Protein AF-A0A6C7N8Y6-F1 (afdb_monomer_lite)

Organism: Campylobacter coli (NCBI:txid195)

Secondary structure (DSSP, 8-state):
-----------TTTTTT-GGGT---HHHHHHHTS-HHHHHHHHHHHHT------S-----HHHHHHHHHHHHHTHHHHHT--HHHHHHHHHHHTHHHHHHHHHHHHHHHHHHHHHHHHHHHHHHHHHHHHHHHHHHHHHS----

Foldseek 3Di:
DDPPDDPPPPPPCVVLQPLVPPDDQPLLVLLVVDDQLLLLQLLCLLVVPPPSPPDDDPQDPVNSVVSSVSCVVPVVVLVVRDPVSVVVNCVSCPVSSVVSVVSSVVRVVVSVVSNVVSVVVVVVVVVVVVVVVVVCVVVVPPPD

Radius of gyration: 25.12 Å; chains: 1; bounding box: 53×66×71 Å

Structure (mmCIF, N/CA/C/O backbone):
data_AF-A0A6C7N8Y6-F1
#
_entry.id   AF-A0A6C7N8Y6-F1
#
loop_
_atom_site.group_PDB
_atom_site.id
_atom_site.type_symbol
_atom_site.label_atom_id
_atom_site.label_alt_id
_atom_site.label_comp_id
_atom_site.label_asym_id
_atom_site.label_entity_id
_atom_site.label_seq_id
_atom_site.pdbx_PDB_ins_code
_atom_site.Cartn_x
_atom_site.Cartn_y
_atom_site.Cartn_z
_atom_site.occupancy
_atom_site.B_iso_or_equiv
_atom_site.auth_seq_id
_atom_site.auth_comp_id
_atom_site.auth_asym_id
_atom_site.auth_atom_id
_atom_site.pdbx_PDB_model_num
ATOM 1 N N . PHE A 1 1 ? 8.440 -46.820 -25.373 1.00 32.94 1 PHE A N 1
ATOM 2 C CA . PHE A 1 1 ? 8.973 -45.705 -26.180 1.00 32.94 1 PHE A CA 1
ATOM 3 C C . PHE A 1 1 ? 8.257 -44.438 -25.720 1.00 32.94 1 PHE A C 1
ATOM 5 O O . PHE A 1 1 ? 7.116 -44.217 -26.101 1.00 32.94 1 PHE A O 1
ATOM 12 N N . PHE A 1 2 ? 8.842 -43.706 -24.767 1.00 32.06 2 PHE A N 1
ATOM 13 C CA . PHE A 1 2 ? 8.214 -42.538 -24.138 1.00 32.06 2 PHE A CA 1
ATOM 14 C C . PHE A 1 2 ? 8.578 -41.307 -24.976 1.00 32.06 2 PHE A C 1
ATOM 16 O O . PHE A 1 2 ? 9.637 -40.708 -24.800 1.00 32.06 2 PHE A O 1
ATOM 23 N N . LEU A 1 3 ? 7.754 -41.007 -25.979 1.00 38.81 3 LEU A N 1
ATOM 24 C CA . LEU A 1 3 ? 7.911 -39.813 -26.803 1.00 38.81 3 LEU A CA 1
ATOM 25 C C . LEU A 1 3 ? 7.475 -38.604 -25.973 1.00 38.81 3 LEU A C 1
ATOM 27 O O . LEU A 1 3 ? 6.289 -38.381 -25.745 1.00 38.81 3 LEU A O 1
ATOM 31 N N . ILE A 1 4 ? 8.481 -37.864 -25.512 1.00 48.84 4 ILE A N 1
ATOM 32 C CA . ILE A 1 4 ? 8.431 -36.481 -25.037 1.00 48.84 4 ILE A CA 1
ATOM 33 C C . ILE A 1 4 ? 7.667 -35.667 -26.088 1.00 48.84 4 ILE A C 1
ATOM 35 O O . ILE A 1 4 ? 8.239 -35.237 -27.087 1.00 48.84 4 ILE A O 1
ATOM 39 N N . ASN A 1 5 ? 6.353 -35.527 -25.921 1.00 45.22 5 ASN A N 1
ATOM 40 C CA . ASN A 1 5 ? 5.508 -34.805 -26.860 1.00 45.22 5 ASN A CA 1
ATOM 41 C C . ASN A 1 5 ? 5.169 -33.444 -26.248 1.00 45.22 5 ASN A C 1
ATOM 43 O O . ASN A 1 5 ? 4.468 -33.347 -25.244 1.00 45.22 5 ASN A O 1
ATOM 47 N N . SER A 1 6 ? 5.728 -32.407 -26.869 1.00 48.47 6 SER A N 1
ATOM 48 C CA . SER A 1 6 ? 5.771 -31.001 -26.460 1.00 48.47 6 SER A CA 1
ATOM 49 C C . SER A 1 6 ? 6.649 -30.699 -25.238 1.00 48.47 6 SER A C 1
ATOM 51 O O . SER A 1 6 ? 6.192 -30.556 -24.109 1.00 48.47 6 SER A O 1
ATOM 53 N N . SER A 1 7 ? 7.942 -30.474 -25.491 1.00 50.19 7 SER A N 1
ATOM 54 C CA . SER A 1 7 ? 8.679 -29.499 -24.685 1.00 50.19 7 SER A CA 1
ATOM 55 C C . SER A 1 7 ? 7.991 -28.154 -24.917 1.00 50.19 7 SER A C 1
ATOM 57 O O . SER A 1 7 ? 8.267 -27.478 -25.907 1.00 50.19 7 SER A O 1
ATOM 59 N N . GLN A 1 8 ? 7.016 -27.805 -24.077 1.00 58.88 8 GLN A N 1
ATOM 60 C CA . GLN A 1 8 ? 6.463 -26.459 -24.057 1.00 58.88 8 GLN A CA 1
ATOM 61 C C . GLN A 1 8 ? 7.649 -25.536 -23.788 1.00 58.88 8 GLN A C 1
ATOM 63 O O . GLN A 1 8 ? 8.249 -25.596 -22.716 1.00 58.88 8 GLN A O 1
ATOM 68 N N . LEU A 1 9 ? 8.055 -24.757 -24.792 1.00 62.28 9 LEU A N 1
ATOM 69 C CA . LEU A 1 9 ? 9.002 -23.667 -24.602 1.00 62.28 9 LEU A CA 1
ATOM 70 C C . LEU A 1 9 ? 8.380 -22.758 -23.543 1.00 62.28 9 LEU A C 1
ATOM 72 O O . LEU A 1 9 ? 7.474 -21.981 -23.842 1.00 62.28 9 LEU A O 1
ATOM 76 N N . ILE A 1 10 ? 8.810 -22.916 -22.290 1.00 62.88 10 ILE A N 1
ATOM 77 C CA . ILE A 1 10 ? 8.456 -22.007 -21.209 1.00 62.88 10 ILE A CA 1
ATOM 78 C C . ILE A 1 10 ? 8.948 -20.653 -21.692 1.00 62.88 10 ILE A C 1
ATOM 80 O O . ILE A 1 10 ? 10.151 -20.461 -21.867 1.00 62.88 10 ILE A O 1
ATOM 84 N N . ASN A 1 11 ? 8.016 -19.748 -21.996 1.00 60.31 11 ASN A N 1
ATOM 85 C CA . ASN A 1 11 ? 8.371 -18.397 -22.386 1.00 60.31 11 ASN A CA 1
ATOM 86 C C . ASN A 1 11 ? 9.234 -17.830 -21.243 1.00 60.31 11 ASN A C 1
ATOM 88 O O . ASN A 1 11 ? 8.725 -17.703 -20.126 1.00 60.31 11 ASN A O 1
ATOM 92 N N . PRO A 1 12 ? 10.519 -17.512 -21.486 1.00 58.44 12 PRO A N 1
ATOM 93 C CA . PRO A 1 12 ? 11.424 -17.039 -20.439 1.00 58.44 12 PRO A CA 1
ATOM 94 C C . PRO A 1 12 ? 10.974 -15.693 -19.853 1.00 58.44 12 PRO A C 1
ATOM 96 O O . PRO A 1 12 ? 11.510 -15.244 -18.846 1.00 58.44 12 PRO A O 1
ATOM 99 N N . PHE A 1 13 ? 9.976 -15.057 -20.470 1.00 62.84 13 PHE A N 1
ATOM 100 C CA . PHE A 1 13 ? 9.363 -13.817 -20.023 1.00 62.84 13 PHE A CA 1
ATOM 101 C C . PHE A 1 13 ? 8.054 -14.020 -19.250 1.00 62.84 13 PHE A C 1
ATOM 103 O O . PHE A 1 13 ? 7.476 -13.041 -18.775 1.00 62.84 13 PHE A O 1
ATOM 110 N N . THR A 1 14 ? 7.579 -15.261 -19.077 1.00 63.50 14 THR A N 1
ATOM 111 C CA . THR A 1 14 ? 6.436 -15.559 -18.202 1.00 63.50 14 THR A CA 1
ATOM 112 C C . THR A 1 14 ? 6.787 -15.143 -16.774 1.00 63.50 14 THR A C 1
ATOM 114 O O . THR A 1 14 ? 7.637 -15.749 -16.131 1.00 63.50 14 THR A O 1
ATOM 117 N N . GLY A 1 15 ? 6.142 -14.085 -16.279 1.00 61.12 15 GLY A N 1
ATOM 118 C CA . GLY A 1 15 ? 6.354 -13.555 -14.929 1.00 61.12 15 GLY A CA 1
ATOM 119 C C . GLY A 1 15 ? 7.369 -12.412 -14.816 1.00 61.12 15 GLY A C 1
ATOM 120 O O . GLY A 1 15 ? 7.269 -11.646 -13.863 1.00 61.12 15 GLY A O 1
ATOM 121 N N . VAL A 1 16 ? 8.265 -12.215 -15.795 1.00 62.91 16 VAL A N 1
ATOM 122 C CA . VAL A 1 16 ? 9.249 -11.104 -15.795 1.00 62.91 16 VAL A CA 1
ATOM 123 C C . VAL A 1 16 ? 8.557 -9.735 -15.783 1.00 62.91 16 VAL A C 1
ATOM 125 O O . VAL A 1 16 ? 9.050 -8.789 -15.177 1.00 62.91 16 VAL A O 1
ATOM 128 N N . PHE A 1 17 ? 7.376 -9.645 -16.399 1.00 59.81 17 PHE A N 1
ATOM 129 C CA . PHE A 1 17 ? 6.582 -8.415 -16.479 1.00 59.81 17 PHE A CA 1
ATOM 130 C C . PHE A 1 17 ? 5.407 -8.364 -15.501 1.00 59.81 17 PHE A C 1
ATOM 132 O O . PHE A 1 17 ? 4.594 -7.444 -15.564 1.00 59.81 17 PHE A O 1
ATOM 139 N N . SER A 1 18 ? 5.303 -9.320 -14.576 1.00 60.56 18 SER A N 1
ATOM 140 C CA . SER A 1 18 ? 4.265 -9.310 -13.542 1.00 60.56 18 SER A CA 1
ATOM 141 C C . SER A 1 18 ? 4.637 -8.336 -12.417 1.00 60.56 18 SER A C 1
ATOM 143 O O . SER A 1 18 ? 4.795 -8.732 -11.264 1.00 60.56 18 SER A O 1
ATOM 145 N N . SER A 1 19 ? 4.780 -7.047 -12.744 1.00 55.41 19 SER A N 1
ATOM 146 C CA . SER A 1 19 ? 5.112 -5.983 -11.784 1.00 55.41 19 SER A CA 1
ATOM 147 C C . SER A 1 19 ? 4.088 -5.866 -10.651 1.00 55.41 19 SER A C 1
ATOM 149 O O . SER A 1 19 ? 4.442 -5.486 -9.540 1.00 55.41 19 SER A O 1
ATOM 151 N N . GLY A 1 20 ? 2.834 -6.258 -10.903 1.00 55.84 20 GLY A N 1
ATOM 152 C CA . GLY A 1 20 ? 1.737 -6.181 -9.936 1.00 55.84 20 GLY A CA 1
ATOM 153 C C . GLY A 1 20 ? 1.818 -7.148 -8.747 1.00 55.84 20 GLY A C 1
ATOM 154 O O . GLY A 1 20 ? 0.965 -7.062 -7.876 1.00 55.84 20 GLY A O 1
ATOM 155 N N . LYS A 1 21 ? 2.792 -8.074 -8.695 1.00 56.75 21 LYS A N 1
ATOM 156 C CA . LYS A 1 21 ? 2.945 -9.036 -7.578 1.00 56.75 21 LYS A CA 1
ATOM 157 C C . LYS A 1 21 ? 4.267 -8.943 -6.811 1.00 56.75 21 LYS A C 1
ATOM 159 O O . LYS A 1 21 ? 4.440 -9.673 -5.844 1.00 56.75 21 LYS A O 1
ATOM 164 N N . LEU A 1 22 ? 5.212 -8.112 -7.251 1.00 60.94 22 LEU A N 1
ATOM 165 C CA . LEU A 1 22 ? 6.568 -8.078 -6.679 1.00 60.94 22 LEU A CA 1
ATOM 166 C C . LEU A 1 22 ? 6.761 -6.990 -5.622 1.00 60.94 22 LEU A C 1
ATOM 168 O O . LEU A 1 22 ? 7.752 -7.013 -4.897 1.00 60.94 22 LEU A O 1
ATOM 172 N N . TYR A 1 23 ? 5.840 -6.032 -5.553 1.00 71.94 23 TYR A N 1
ATOM 173 C CA . TYR A 1 23 ? 5.920 -4.921 -4.624 1.00 71.94 23 TYR A CA 1
ATOM 174 C C . TYR A 1 23 ? 4.939 -5.121 -3.472 1.00 71.94 23 TYR A C 1
ATOM 176 O O . TYR A 1 23 ? 3.728 -5.042 -3.665 1.00 71.94 23 TYR A O 1
ATOM 184 N N . GLU A 1 24 ? 5.468 -5.372 -2.277 1.00 75.62 24 GLU A N 1
ATOM 185 C CA . GLU A 1 24 ? 4.686 -5.239 -1.051 1.00 75.62 24 GLU A CA 1
ATOM 186 C C . GLU A 1 24 ? 4.516 -3.752 -0.736 1.00 75.62 24 GLU A C 1
ATOM 188 O O . GLU A 1 24 ? 5.495 -3.027 -0.541 1.00 75.62 24 GLU A O 1
ATOM 193 N N . SER A 1 25 ? 3.263 -3.302 -0.685 1.00 82.62 25 SER A N 1
ATOM 194 C CA . SER A 1 25 ? 2.931 -1.927 -0.333 1.00 82.62 25 SER A CA 1
ATOM 195 C C . SER A 1 25 ? 3.379 -1.629 1.100 1.00 82.62 25 SER A C 1
ATOM 197 O O . SER A 1 25 ? 2.945 -2.268 2.066 1.00 82.62 25 SER A O 1
ATOM 199 N N . LYS A 1 26 ? 4.244 -0.621 1.259 1.00 88.06 26 LYS A N 1
ATOM 200 C CA . LYS A 1 26 ? 4.650 -0.134 2.579 1.00 88.06 26 LYS A CA 1
ATOM 201 C C . LYS A 1 26 ? 3.461 0.499 3.296 1.00 88.06 26 LYS A C 1
ATOM 203 O O . LYS A 1 26 ? 3.385 0.410 4.518 1.00 88.06 26 LYS A O 1
ATOM 208 N N . PHE A 1 27 ? 2.521 1.079 2.550 1.00 89.88 27 PHE A N 1
ATOM 209 C CA . PHE A 1 27 ? 1.243 1.534 3.079 1.00 89.88 27 PHE A CA 1
ATOM 210 C C . PHE A 1 27 ? 0.422 0.388 3.680 1.00 89.88 27 PHE A C 1
ATOM 212 O O . PHE A 1 27 ? 0.020 0.498 4.834 1.00 89.88 27 PHE A O 1
ATOM 219 N N . GLU A 1 28 ? 0.217 -0.723 2.964 1.00 87.38 28 GLU A N 1
ATOM 220 C CA . GLU A 1 28 ? -0.516 -1.880 3.504 1.00 87.38 28 GLU A CA 1
ATOM 221 C C . GLU A 1 28 ? 0.150 -2.445 4.763 1.00 87.38 28 GLU A C 1
ATOM 223 O O . GLU A 1 28 ? -0.532 -2.795 5.728 1.00 87.38 28 GLU A O 1
ATOM 228 N N . LYS A 1 29 ? 1.486 -2.474 4.799 1.00 89.75 29 LYS A N 1
ATOM 229 C CA . LYS A 1 29 ? 2.239 -2.863 5.995 1.00 89.75 29 LYS A CA 1
ATOM 230 C C . LYS A 1 29 ? 2.003 -1.900 7.161 1.00 89.75 29 LYS A C 1
ATOM 232 O O . LYS A 1 29 ? 1.592 -2.337 8.230 1.00 89.75 29 LYS A O 1
ATOM 237 N N . SER A 1 30 ? 2.182 -0.597 6.945 1.00 87.00 30 SER A N 1
ATOM 238 C CA . SER A 1 30 ? 1.926 0.422 7.970 1.00 87.00 30 SER A CA 1
ATOM 239 C C . SER A 1 30 ? 0.469 0.433 8.437 1.00 87.00 30 SER A C 1
ATOM 241 O O . SER A 1 30 ? 0.211 0.696 9.607 1.00 87.00 30 SER A O 1
ATOM 243 N N . LEU A 1 31 ? -0.483 0.115 7.555 1.00 88.94 31 LEU A N 1
ATOM 244 C CA . LEU A 1 31 ? -1.896 -0.042 7.891 1.00 88.94 31 LEU A CA 1
ATOM 245 C C . LEU A 1 31 ? -2.132 -1.276 8.771 1.00 88.94 31 LEU A C 1
ATOM 247 O O . LEU A 1 31 ? -2.938 -1.224 9.695 1.00 88.94 31 LEU A O 1
ATOM 251 N N . ASN A 1 32 ? -1.427 -2.379 8.513 1.00 88.44 32 ASN A N 1
ATOM 252 C CA . ASN A 1 32 ? -1.508 -3.594 9.322 1.00 88.44 32 ASN A CA 1
ATOM 253 C C . ASN A 1 32 ? -0.901 -3.439 10.723 1.00 88.44 32 ASN A C 1
ATOM 255 O O . ASN A 1 32 ? -1.361 -4.118 11.639 1.00 88.44 32 ASN A O 1
ATOM 259 N N . ASP A 1 33 ? 0.062 -2.533 10.893 1.00 89.44 33 ASP A N 1
ATOM 260 C CA . ASP A 1 33 ? 0.687 -2.214 12.184 1.00 89.44 33 ASP A CA 1
ATOM 261 C C . ASP A 1 33 ? -0.190 -1.299 13.073 1.00 89.44 33 ASP A C 1
ATOM 263 O O . ASP A 1 33 ? 0.132 -1.042 14.241 1.00 89.44 33 ASP A O 1
ATOM 267 N N . LEU A 1 34 ? -1.303 -0.770 12.547 1.00 86.94 34 LEU A N 1
ATOM 268 C CA . LEU A 1 34 ? -2.267 0.014 13.323 1.00 86.94 34 LEU A CA 1
ATOM 269 C C . LEU A 1 34 ? -3.154 -0.881 14.192 1.00 86.94 34 LEU A C 1
ATOM 271 O O . LEU A 1 34 ? -3.422 -2.042 13.886 1.00 86.94 34 LEU A O 1
ATOM 275 N N . ASN A 1 35 ? -3.669 -0.304 15.278 1.00 86.44 35 ASN A N 1
ATOM 276 C CA . ASN A 1 35 ? -4.656 -0.996 16.093 1.00 86.44 35 ASN A CA 1
ATOM 277 C C . ASN A 1 35 ? -5.999 -1.113 15.329 1.00 86.44 35 ASN A C 1
ATOM 279 O O . ASN A 1 35 ? -6.314 -0.319 14.437 1.00 86.44 35 ASN A O 1
ATOM 283 N N . ALA A 1 36 ? -6.803 -2.115 15.685 1.00 84.94 36 ALA A N 1
ATOM 284 C CA . ALA A 1 36 ? -8.063 -2.384 14.996 1.00 84.94 36 ALA A CA 1
ATOM 285 C C . ALA A 1 36 ? -9.066 -1.219 15.106 1.00 84.94 36 ALA A C 1
ATOM 287 O O . ALA A 1 36 ? -9.744 -0.904 14.130 1.00 84.94 36 ALA A O 1
ATOM 288 N N . SER A 1 37 ? -9.133 -0.541 16.257 1.00 81.44 37 SER A N 1
ATOM 289 C CA . SER A 1 37 ? -10.070 0.569 16.478 1.00 81.44 37 SER A CA 1
ATOM 290 C C . SER A 1 37 ? -9.753 1.795 15.618 1.00 81.44 37 SER A C 1
ATOM 292 O O . SER A 1 37 ? -10.654 2.415 15.062 1.00 81.44 37 SER A O 1
ATOM 294 N N . VAL A 1 38 ? -8.473 2.118 15.440 1.00 84.38 38 VAL A N 1
ATOM 295 C CA . VAL A 1 38 ? -7.996 3.209 14.581 1.00 84.38 38 VAL A CA 1
ATOM 296 C C . VAL A 1 38 ? -8.283 2.902 13.119 1.00 84.38 38 VAL A C 1
ATOM 298 O O . VAL A 1 38 ? -8.698 3.802 12.398 1.00 84.38 38 VAL A O 1
ATOM 301 N N . ILE A 1 39 ? -8.121 1.651 12.679 1.00 86.56 39 ILE A N 1
ATOM 302 C CA . ILE A 1 39 ? -8.456 1.243 11.306 1.00 86.56 39 ILE A CA 1
ATOM 303 C C . ILE A 1 39 ? -9.952 1.439 11.036 1.00 86.56 39 ILE A C 1
ATOM 305 O O . ILE A 1 39 ? -10.319 2.002 10.008 1.00 86.56 39 ILE A O 1
ATOM 309 N N . ILE A 1 40 ? -10.820 1.030 11.963 1.00 84.56 40 ILE A N 1
ATOM 310 C CA . ILE A 1 40 ? -12.272 1.216 11.828 1.00 84.56 40 ILE A CA 1
ATOM 311 C C . ILE A 1 40 ? -12.642 2.704 11.814 1.00 84.56 40 ILE A C 1
ATOM 313 O O . ILE A 1 40 ? -13.391 3.137 10.940 1.00 84.56 40 ILE A O 1
ATOM 317 N N . ASN A 1 41 ? -12.065 3.502 12.715 1.00 83.69 41 ASN A N 1
ATOM 318 C CA . ASN A 1 41 ? -12.295 4.947 12.747 1.00 83.69 41 ASN A CA 1
ATOM 319 C C . ASN A 1 41 ? -11.784 5.647 11.480 1.00 83.69 41 ASN A C 1
ATOM 321 O O . ASN A 1 41 ? -12.404 6.584 10.989 1.00 83.69 41 ASN A O 1
ATOM 325 N N . LEU A 1 42 ? -10.666 5.193 10.914 1.00 85.50 42 LEU A N 1
ATOM 326 C CA . LEU A 1 42 ? -10.166 5.725 9.652 1.00 85.50 42 LEU A CA 1
ATOM 327 C C . LEU A 1 42 ? -11.106 5.373 8.492 1.00 85.50 42 LEU A C 1
ATOM 329 O O . LEU A 1 42 ? -11.396 6.227 7.656 1.00 85.50 42 LEU A O 1
ATOM 333 N N . ALA A 1 43 ? -11.616 4.140 8.457 1.00 84.50 43 ALA A N 1
ATOM 334 C CA . ALA A 1 43 ? -12.571 3.700 7.445 1.00 84.50 43 ALA A CA 1
ATOM 335 C C . ALA A 1 43 ? -13.906 4.459 7.528 1.00 84.50 43 ALA A C 1
ATOM 337 O O . ALA A 1 43 ? -14.495 4.751 6.487 1.00 84.50 43 ALA A O 1
ATOM 338 N N . SER A 1 44 ? -14.371 4.805 8.733 1.00 82.88 44 SER A N 1
ATOM 339 C CA . SER A 1 44 ? -15.594 5.596 8.923 1.00 82.88 44 SER A CA 1
ATOM 340 C C . SER A 1 44 ? -15.405 7.059 8.508 1.00 82.88 44 SER A C 1
ATOM 342 O O . SER A 1 44 ? -16.242 7.600 7.783 1.00 82.88 44 SER A O 1
ATOM 344 N N . ILE A 1 45 ? -14.254 7.668 8.837 1.00 81.19 45 ILE A N 1
ATOM 345 C CA . ILE A 1 45 ? -13.866 9.002 8.336 1.00 81.19 45 ILE A CA 1
ATOM 346 C C . ILE A 1 45 ? -13.850 9.021 6.802 1.00 81.19 45 ILE A C 1
ATOM 348 O O . ILE A 1 45 ? -14.315 9.984 6.193 1.00 81.19 45 ILE A O 1
ATOM 352 N N . LEU A 1 46 ? -13.353 7.954 6.170 1.00 81.12 46 LEU A N 1
ATOM 353 C CA . LEU A 1 46 ? -13.283 7.844 4.711 1.00 81.12 46 LEU A CA 1
ATOM 354 C C . LEU A 1 46 ? -14.663 7.720 4.052 1.00 81.12 46 LEU A C 1
ATOM 356 O O . LEU A 1 46 ? -14.865 8.223 2.950 1.00 81.12 46 LEU A O 1
ATOM 360 N N . GLN A 1 47 ? -15.610 7.067 4.726 1.00 79.69 47 GLN A N 1
ATOM 361 C CA . GLN A 1 47 ? -16.980 6.881 4.244 1.00 79.69 47 GLN A CA 1
ATOM 362 C C . GLN A 1 47 ? -17.904 8.071 4.543 1.00 79.69 47 GLN A C 1
ATOM 364 O O . GLN A 1 47 ? -19.047 8.066 4.097 1.00 79.69 47 GLN A O 1
ATOM 369 N N . ASN A 1 48 ? -17.432 9.095 5.268 1.00 72.25 48 ASN A N 1
ATOM 370 C CA . ASN A 1 48 ? -18.274 10.153 5.846 1.00 72.25 48 ASN A CA 1
ATOM 371 C C . ASN A 1 48 ? -19.453 9.605 6.679 1.00 72.25 48 ASN A C 1
ATOM 373 O O . ASN A 1 48 ? -20.442 10.309 6.884 1.00 72.25 48 ASN A O 1
ATOM 377 N N . ASP A 1 49 ? -19.359 8.362 7.155 1.00 61.44 49 ASP A N 1
ATOM 378 C CA . ASP A 1 49 ? -20.368 7.750 8.010 1.00 61.44 49 ASP A CA 1
ATOM 379 C C . ASP A 1 49 ? -19.922 7.953 9.461 1.00 61.44 49 ASP A C 1
ATOM 381 O O . ASP A 1 49 ? -18.998 7.312 9.960 1.00 61.44 49 ASP A O 1
ATOM 385 N N . PHE A 1 50 ? -20.507 8.960 10.110 1.00 54.28 50 PHE A N 1
ATOM 386 C CA . PHE A 1 50 ? -20.021 9.550 11.363 1.00 54.28 50 PHE A CA 1
ATOM 387 C C . PHE A 1 50 ? -20.310 8.722 12.618 1.00 54.28 50 PHE A C 1
ATOM 389 O O . PHE A 1 50 ? -20.244 9.247 13.732 1.00 54.28 50 PHE A O 1
ATOM 396 N N . ASN A 1 51 ? -20.584 7.428 12.481 1.00 55.53 51 ASN A N 1
ATOM 397 C CA . ASN A 1 51 ? -20.612 6.532 13.628 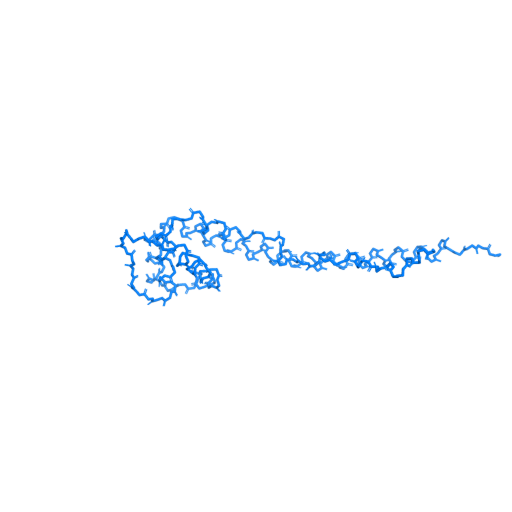1.00 55.53 51 ASN A CA 1
ATOM 398 C C . ASN A 1 51 ? -19.171 6.188 14.031 1.00 55.53 51 ASN A C 1
ATOM 400 O O . ASN A 1 51 ? -18.655 5.107 13.753 1.00 55.53 51 ASN A O 1
ATOM 404 N N . LEU A 1 52 ? -18.489 7.152 14.662 1.00 55.75 52 LEU A N 1
ATOM 405 C CA . LEU A 1 52 ? -17.223 6.911 15.343 1.00 55.75 52 LEU A CA 1
ATOM 406 C C . LEU A 1 52 ? -17.491 5.892 16.441 1.00 55.75 52 LEU A C 1
ATOM 408 O O . LEU A 1 52 ? -18.028 6.222 17.500 1.00 55.75 52 LEU A O 1
ATOM 412 N N . HIS A 1 53 ? -17.123 4.644 16.167 1.00 55.84 53 HIS A N 1
ATOM 413 C CA . HIS A 1 53 ? -17.204 3.561 17.126 1.00 55.84 53 HIS A CA 1
ATOM 414 C C . HIS A 1 53 ? -16.062 3.707 18.140 1.00 55.84 53 HIS A C 1
ATOM 416 O O . HIS A 1 53 ? -15.096 2.950 18.198 1.00 55.84 53 HIS A O 1
ATOM 422 N N . LEU A 1 54 ? -16.134 4.783 18.921 1.00 57.72 54 LEU A N 1
ATOM 423 C CA . LEU A 1 54 ? -15.288 5.017 20.075 1.00 57.72 54 LEU A CA 1
ATOM 424 C C . LEU A 1 54 ? -15.884 4.251 21.248 1.00 57.72 54 LEU A C 1
ATOM 426 O O . LEU A 1 54 ? -16.613 4.829 22.052 1.00 57.72 54 LEU A O 1
ATOM 430 N N . LYS A 1 55 ? -15.581 2.953 21.317 1.00 54.00 55 LYS A N 1
ATOM 431 C CA . LYS A 1 55 ? -15.253 2.208 22.547 1.00 54.00 55 LYS A CA 1
ATOM 432 C C . LYS A 1 55 ? -15.437 0.716 22.327 1.00 54.00 55 LYS A C 1
ATOM 434 O O . LYS A 1 55 ? -16.543 0.263 22.053 1.00 54.00 55 LYS A O 1
ATOM 439 N N . ASP A 1 56 ? -14.356 -0.023 22.556 1.00 52.47 56 ASP A N 1
ATOM 440 C CA . ASP A 1 56 ? -14.374 -1.348 23.182 1.00 52.47 56 ASP A CA 1
ATOM 441 C C . ASP A 1 56 ? -15.367 -2.375 22.610 1.00 52.47 56 ASP A C 1
ATOM 443 O O . ASP A 1 56 ? -15.899 -3.206 23.345 1.00 52.47 56 ASP A O 1
ATOM 447 N N . GLN A 1 57 ? -15.630 -2.352 21.301 1.00 59.78 57 GLN A N 1
ATOM 448 C CA .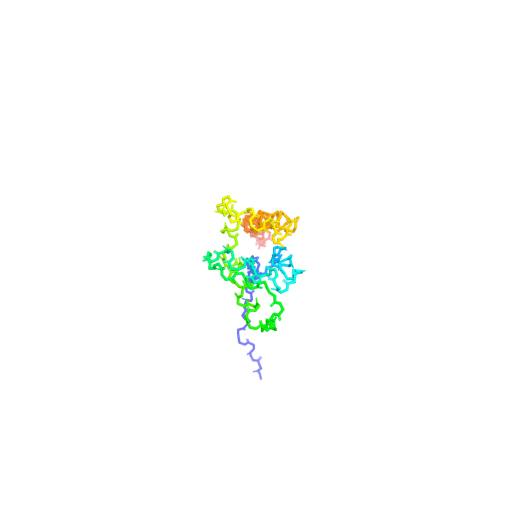 GLN A 1 57 ? -16.314 -3.464 20.652 1.00 59.78 57 GLN A CA 1
ATOM 449 C C . GLN A 1 57 ? -15.314 -4.540 20.254 1.00 59.78 57 GLN A C 1
ATOM 451 O O . GLN A 1 57 ? -14.203 -4.264 19.797 1.00 59.78 57 GLN A O 1
ATOM 456 N N . ASN A 1 58 ? -15.747 -5.789 20.403 1.00 69.12 58 ASN A N 1
ATOM 457 C CA . ASN A 1 58 ? -15.084 -6.951 19.834 1.00 69.12 58 ASN A CA 1
ATOM 458 C C . ASN A 1 58 ? -15.201 -6.864 18.306 1.00 69.12 58 ASN A C 1
ATOM 460 O O . ASN A 1 58 ? -16.109 -7.451 17.726 1.00 69.12 58 ASN A O 1
ATOM 464 N N . ILE A 1 59 ? -14.323 -6.083 17.672 1.00 73.88 59 ILE A N 1
ATOM 465 C CA . ILE A 1 59 ? -14.272 -5.944 16.216 1.00 73.88 59 ILE A CA 1
ATOM 466 C C . ILE A 1 59 ? -14.010 -7.336 15.643 1.00 73.88 59 ILE A C 1
ATOM 468 O O . ILE A 1 59 ? -12.979 -7.953 15.936 1.00 73.88 59 ILE A O 1
ATOM 472 N N . SER A 1 60 ? -14.940 -7.841 14.835 1.00 80.38 60 SER A N 1
ATOM 473 C CA . SER A 1 60 ? -14.747 -9.119 14.163 1.00 80.38 60 SER A CA 1
ATOM 474 C C . SER A 1 60 ? -13.571 -9.019 13.191 1.00 80.38 60 SER A C 1
ATOM 476 O O . SER A 1 60 ? -13.378 -8.009 12.510 1.00 80.38 60 SER A O 1
ATOM 478 N N . PHE A 1 61 ? -12.816 -10.108 13.037 1.00 81.88 61 PHE A N 1
ATOM 479 C CA . PHE A 1 61 ? -11.772 -10.212 12.014 1.00 81.88 61 PHE A CA 1
ATOM 480 C C . PHE A 1 61 ? -12.304 -9.897 10.602 1.00 81.88 61 PHE A C 1
ATOM 482 O O . PHE A 1 61 ? -11.599 -9.303 9.785 1.00 81.88 61 PHE A O 1
ATOM 489 N N . THR A 1 62 ? -13.565 -10.243 10.317 1.00 84.44 62 THR A N 1
ATOM 490 C CA . THR A 1 62 ? -14.213 -9.958 9.028 1.00 84.44 62 THR A CA 1
ATOM 491 C C . THR A 1 62 ? -14.472 -8.467 8.820 1.00 84.44 62 THR A C 1
ATOM 493 O O . THR A 1 62 ? -14.269 -7.962 7.716 1.00 84.44 62 THR A O 1
ATOM 496 N N . GLU A 1 63 ? -14.881 -7.751 9.867 1.00 81.88 63 GLU A N 1
ATOM 497 C CA . GLU A 1 63 ? -15.125 -6.304 9.826 1.00 81.88 63 GLU A CA 1
ATOM 498 C C . GLU A 1 63 ? -13.811 -5.544 9.674 1.00 81.88 63 GLU A C 1
ATOM 500 O O . GLU A 1 63 ? -13.695 -4.667 8.819 1.00 81.88 63 GLU A O 1
ATOM 505 N N . LEU A 1 64 ? -12.786 -5.951 10.428 1.00 86.12 64 LEU A N 1
ATOM 506 C CA . LEU A 1 64 ? -11.451 -5.374 10.331 1.00 86.12 64 LEU A CA 1
ATOM 507 C C . LEU A 1 64 ? -10.869 -5.527 8.921 1.00 86.12 64 LEU A C 1
ATOM 509 O O . LEU A 1 64 ? -10.372 -4.557 8.351 1.00 86.12 64 LEU A O 1
ATOM 513 N N . ASN A 1 65 ? -10.943 -6.724 8.335 1.00 88.38 65 ASN A N 1
ATOM 514 C CA . ASN A 1 65 ? -10.448 -6.948 6.976 1.00 88.38 65 ASN A CA 1
ATOM 515 C C . ASN A 1 65 ? -11.251 -6.175 5.929 1.00 88.38 65 ASN A C 1
ATOM 517 O O . ASN A 1 65 ? -10.666 -5.663 4.978 1.00 88.38 65 ASN A O 1
ATOM 521 N N . SER A 1 66 ? -12.565 -6.045 6.116 1.00 86.19 66 SER A N 1
ATOM 522 C CA . SER A 1 66 ? -13.412 -5.245 5.225 1.00 86.19 66 SER A CA 1
ATOM 523 C C . SER A 1 66 ? -13.033 -3.763 5.281 1.00 86.19 66 SER A C 1
ATOM 525 O O . SER A 1 66 ? -12.884 -3.122 4.243 1.00 86.19 66 SER A O 1
ATOM 527 N N . ALA A 1 67 ? -12.785 -3.231 6.480 1.00 86.12 67 ALA A N 1
ATOM 528 C CA . ALA A 1 67 ? -12.320 -1.861 6.668 1.00 86.12 67 ALA A CA 1
ATOM 529 C C . ALA A 1 67 ? -10.934 -1.629 6.052 1.00 86.12 67 ALA A C 1
ATOM 531 O O . ALA A 1 67 ? -10.732 -0.637 5.351 1.00 86.12 67 ALA A O 1
ATOM 532 N N . LYS A 1 68 ? -9.997 -2.570 6.236 1.00 89.44 68 LYS A N 1
ATOM 533 C CA . LYS A 1 68 ? -8.682 -2.529 5.576 1.00 89.44 68 LYS A CA 1
ATOM 534 C C . LYS A 1 68 ? -8.820 -2.505 4.056 1.00 89.44 68 LYS A C 1
ATOM 536 O O . LYS A 1 68 ? -8.220 -1.650 3.413 1.00 89.44 68 LYS A O 1
ATOM 541 N N . ALA A 1 69 ? -9.638 -3.390 3.488 1.00 87.75 69 ALA A N 1
ATOM 542 C CA . ALA A 1 69 ? -9.872 -3.442 2.047 1.00 87.75 69 ALA A CA 1
ATOM 543 C C . ALA A 1 69 ? -10.461 -2.126 1.516 1.00 87.75 69 ALA A C 1
ATOM 545 O O . ALA A 1 69 ? -10.028 -1.632 0.477 1.00 87.75 69 ALA A O 1
ATOM 546 N N . LEU A 1 70 ? -11.393 -1.520 2.255 1.00 86.31 70 LEU A N 1
ATOM 547 C CA . LEU A 1 70 ? -11.991 -0.239 1.890 1.00 86.31 70 LEU A CA 1
ATOM 548 C C . LEU A 1 70 ? -10.972 0.906 1.915 1.00 86.31 70 LEU A C 1
ATOM 550 O O . LEU A 1 70 ? -10.965 1.730 1.001 1.00 86.31 70 LEU A O 1
ATOM 554 N N . ILE A 1 71 ? -10.102 0.943 2.927 1.00 87.88 71 ILE A N 1
ATOM 555 C CA . ILE A 1 71 ? -9.025 1.934 3.038 1.00 87.88 71 ILE A CA 1
ATOM 556 C C . ILE A 1 71 ? -8.016 1.773 1.896 1.00 87.88 71 ILE A C 1
ATOM 558 O O . ILE A 1 71 ? -7.640 2.765 1.277 1.00 87.88 71 ILE A O 1
ATOM 562 N N . VAL A 1 72 ? -7.610 0.541 1.579 1.00 88.00 72 VAL A N 1
ATOM 563 C CA . VAL A 1 72 ? -6.682 0.255 0.471 1.00 88.00 72 VAL A CA 1
ATOM 564 C C . VAL A 1 72 ? -7.288 0.650 -0.876 1.00 88.00 72 VAL A C 1
ATOM 566 O O . VAL A 1 72 ? -6.624 1.312 -1.673 1.00 88.00 72 VAL A O 1
ATOM 569 N N . ALA A 1 73 ? -8.562 0.322 -1.111 1.00 85.56 73 ALA A N 1
ATOM 570 C CA . ALA A 1 73 ? -9.269 0.677 -2.341 1.00 85.56 73 ALA A CA 1
ATOM 571 C C . ALA A 1 73 ? -9.423 2.195 -2.524 1.00 85.56 73 ALA A C 1
ATOM 573 O O . ALA A 1 73 ? -9.411 2.689 -3.647 1.00 85.56 73 ALA A O 1
ATOM 574 N N . ASN A 1 74 ? -9.540 2.937 -1.423 1.00 85.00 74 ASN A N 1
ATOM 575 C CA . ASN A 1 74 ? -9.767 4.379 -1.421 1.00 85.00 74 ASN A CA 1
ATOM 576 C C . ASN A 1 74 ? -8.551 5.169 -0.911 1.00 85.00 74 ASN A C 1
ATOM 578 O O . ASN A 1 74 ? -8.708 6.289 -0.421 1.00 85.00 74 ASN A O 1
ATOM 582 N N . LYS A 1 75 ? -7.334 4.620 -1.033 1.00 85.38 75 LYS A N 1
ATOM 583 C CA . LYS A 1 75 ? -6.100 5.242 -0.518 1.00 85.38 75 LYS A CA 1
ATOM 584 C C . LYS A 1 75 ? -5.890 6.680 -1.012 1.00 85.38 75 LYS A C 1
ATOM 586 O O . LYS A 1 75 ? -5.399 7.522 -0.270 1.00 85.38 75 LYS A O 1
ATOM 591 N N . GLU A 1 76 ? -6.328 6.996 -2.230 1.00 82.06 76 GLU A N 1
ATOM 592 C CA . GLU A 1 76 ? -6.241 8.349 -2.796 1.00 82.06 76 GLU A CA 1
ATOM 593 C C . GLU A 1 76 ? -7.159 9.364 -2.105 1.00 82.06 76 GLU A C 1
ATOM 595 O O . GLU A 1 76 ? -6.847 10.555 -2.057 1.00 82.06 76 GLU A O 1
ATOM 600 N N . ASN A 1 77 ? -8.280 8.915 -1.538 1.00 84.62 77 ASN A N 1
ATOM 601 C CA . ASN A 1 77 ? -9.213 9.797 -0.840 1.00 84.62 77 ASN A CA 1
ATOM 602 C C . ASN A 1 77 ? -8.615 10.305 0.478 1.00 84.62 77 ASN A C 1
ATOM 604 O O . ASN A 1 77 ? -8.975 11.394 0.913 1.00 84.62 77 ASN A O 1
ATOM 608 N N . LEU A 1 78 ? -7.647 9.583 1.062 1.00 82.31 78 LEU A N 1
ATOM 609 C CA . LEU A 1 78 ? -6.882 10.044 2.228 1.00 82.31 78 LEU A CA 1
ATOM 610 C C . LEU A 1 78 ? -6.025 11.278 1.904 1.00 82.31 78 LEU A C 1
ATOM 612 O O . LEU A 1 78 ? -5.872 12.160 2.743 1.00 82.31 78 LEU A O 1
ATOM 616 N N . LEU A 1 79 ? -5.512 11.387 0.674 1.00 81.56 79 LEU A N 1
ATOM 617 C CA . LEU A 1 79 ? -4.771 12.569 0.215 1.00 81.56 79 LEU A CA 1
ATOM 618 C C . LEU A 1 79 ? -5.691 13.772 -0.047 1.00 81.56 79 LEU A C 1
ATOM 620 O O . LEU A 1 79 ? -5.232 14.911 -0.011 1.00 81.56 79 LEU A O 1
ATOM 624 N N . LYS A 1 80 ? -6.977 13.524 -0.319 1.00 82.25 80 LYS A N 1
ATOM 625 C CA . LYS A 1 80 ? -7.969 14.521 -0.757 1.00 82.25 80 LYS A CA 1
ATOM 626 C C . LYS A 1 80 ? -9.054 14.796 0.294 1.00 82.25 80 LYS A C 1
ATOM 628 O O . LYS A 1 80 ? -10.125 15.294 -0.051 1.00 82.25 80 LYS A O 1
ATOM 633 N N . LEU A 1 81 ? -8.812 14.459 1.564 1.00 80.06 81 LEU A N 1
ATOM 634 C CA . LEU A 1 81 ? -9.758 14.763 2.639 1.00 80.06 81 LEU A CA 1
ATOM 635 C C . LEU A 1 81 ? -9.962 16.278 2.771 1.00 80.06 81 LEU A C 1
ATOM 637 O O . LEU A 1 81 ? -9.025 17.061 2.639 1.00 80.06 81 LEU A O 1
ATOM 641 N N . ASN A 1 82 ? -11.199 16.684 3.067 1.00 79.50 82 ASN A N 1
ATOM 642 C CA . ASN A 1 82 ? -11.497 18.072 3.416 1.00 79.50 82 ASN A CA 1
ATOM 643 C C . ASN A 1 82 ? -10.859 18.451 4.768 1.00 79.50 82 ASN A C 1
ATOM 645 O O . ASN A 1 82 ? -10.549 17.578 5.582 1.00 79.50 82 ASN A O 1
ATOM 649 N N . ASP A 1 83 ? -10.712 19.750 5.041 1.00 79.00 83 ASP A N 1
ATOM 650 C CA . ASP A 1 83 ? -10.026 20.241 6.249 1.00 79.00 83 ASP A CA 1
ATOM 651 C C . ASP A 1 83 ? -10.641 19.707 7.558 1.00 79.00 83 ASP A C 1
ATOM 653 O O . ASP A 1 83 ? -9.932 19.403 8.519 1.00 79.00 83 ASP A O 1
ATOM 657 N N . ALA A 1 84 ? -11.966 19.528 7.601 1.00 78.19 84 ALA A N 1
ATOM 658 C CA . ALA A 1 84 ? -12.667 18.999 8.771 1.00 78.19 84 ALA A CA 1
ATOM 659 C C . ALA A 1 84 ? -12.350 17.513 9.032 1.00 78.19 84 ALA A C 1
ATOM 661 O O . ALA A 1 84 ? -12.114 17.113 10.173 1.00 78.19 84 ALA A O 1
ATOM 662 N N . ASN A 1 85 ? -12.325 16.685 7.986 1.00 78.19 85 ASN A N 1
ATOM 663 C CA . ASN A 1 85 ? -11.975 15.268 8.070 1.00 78.19 85 ASN A CA 1
ATOM 664 C C . ASN A 1 85 ? -10.475 15.076 8.296 1.00 78.19 85 ASN A C 1
ATOM 666 O O . ASN A 1 85 ? -10.097 14.167 9.027 1.00 78.19 85 ASN A O 1
ATOM 670 N N . LEU A 1 86 ? -9.636 15.950 7.735 1.00 80.94 86 LEU A N 1
ATOM 671 C CA . LEU A 1 86 ? -8.193 15.965 7.957 1.00 80.94 86 LEU A CA 1
ATOM 672 C C . LEU A 1 86 ? -7.861 16.210 9.433 1.00 80.94 86 LEU A C 1
ATOM 674 O O . LEU A 1 86 ? -7.082 15.462 10.022 1.00 80.94 86 LEU A O 1
ATOM 678 N N . ASN A 1 87 ? -8.482 17.221 10.046 1.00 81.00 87 ASN A N 1
ATOM 679 C CA . ASN A 1 87 ? -8.283 17.524 11.464 1.00 81.00 87 ASN A CA 1
ATOM 680 C C . ASN A 1 87 ? -8.722 16.357 12.358 1.00 81.00 87 ASN A C 1
ATOM 682 O O . ASN A 1 87 ? -7.989 15.988 13.271 1.00 81.00 87 ASN A O 1
ATOM 686 N N . ARG A 1 88 ? -9.853 15.712 12.044 1.00 77.31 88 ARG A N 1
ATOM 687 C CA . ARG A 1 88 ? -10.314 14.507 12.754 1.00 77.31 88 ARG A CA 1
ATOM 688 C C . ARG A 1 88 ? -9.389 13.312 12.562 1.00 77.31 88 ARG A C 1
ATOM 690 O O . ARG A 1 88 ? -9.061 12.633 13.527 1.00 77.31 88 ARG A O 1
ATOM 697 N N . ALA A 1 89 ? -8.933 13.055 11.340 1.00 80.31 89 ALA A N 1
ATOM 698 C CA . ALA A 1 89 ? -7.983 11.980 11.078 1.00 80.31 89 ALA A CA 1
ATOM 699 C C . ALA A 1 89 ? -6.677 12.207 11.852 1.00 80.31 89 ALA A C 1
ATOM 701 O O . ALA A 1 89 ? -6.141 11.273 12.443 1.00 80.31 89 ALA A O 1
ATOM 702 N N . LYS A 1 90 ? -6.213 13.458 11.930 1.00 81.69 90 LYS A N 1
ATOM 703 C CA . LYS A 1 90 ? -5.060 13.852 12.744 1.00 81.69 90 LYS A CA 1
ATOM 704 C C . LYS A 1 90 ? -5.323 13.734 14.247 1.00 81.69 90 LYS A C 1
ATOM 706 O O . LYS A 1 90 ? -4.401 13.415 14.981 1.00 81.69 90 LYS A O 1
ATOM 711 N N . GLU A 1 91 ? -6.546 13.942 14.715 1.00 80.31 91 GLU A N 1
ATOM 712 C CA . GLU A 1 91 ? -6.917 13.722 16.118 1.00 80.31 91 GLU A CA 1
ATOM 713 C C . GLU A 1 91 ? -6.923 12.227 16.483 1.00 80.31 91 GLU A C 1
ATOM 715 O O . GLU A 1 91 ? -6.405 11.845 17.528 1.00 80.31 91 GLU A O 1
ATOM 720 N N . VAL A 1 92 ? -7.437 11.366 15.596 1.00 76.50 92 VAL A N 1
ATOM 721 C CA . VAL A 1 92 ? -7.537 9.913 15.832 1.00 76.50 92 VAL A CA 1
ATOM 722 C C . VAL A 1 92 ? -6.192 9.200 15.657 1.00 76.50 92 VAL A C 1
ATOM 724 O O . VAL A 1 92 ? -5.859 8.310 16.439 1.00 76.50 92 VAL A O 1
ATOM 727 N N . LEU A 1 93 ? -5.419 9.549 14.624 1.00 78.88 93 LEU A N 1
ATOM 728 C CA . LEU A 1 93 ? -4.148 8.886 14.301 1.00 78.88 93 LEU A CA 1
ATOM 729 C C . LEU A 1 93 ? -2.912 9.653 14.787 1.00 78.88 93 LEU A C 1
ATOM 731 O O . LEU A 1 93 ? -1.825 9.073 14.843 1.00 78.88 93 LEU A O 1
ATOM 735 N N . GLY A 1 94 ? -3.035 10.940 15.105 1.00 81.44 94 GLY A N 1
ATOM 736 C CA . GLY A 1 94 ? -1.898 11.773 15.485 1.00 81.44 94 GLY A CA 1
ATOM 737 C C . GLY A 1 94 ? -0.821 11.804 14.401 1.00 81.44 94 GLY A C 1
ATOM 738 O O . GLY A 1 94 ? -1.086 11.985 13.210 1.00 81.44 94 GLY A O 1
ATOM 739 N N . GLU A 1 95 ? 0.420 11.581 14.825 1.00 79.44 95 GLU A N 1
ATOM 740 C CA . GLU A 1 95 ? 1.595 11.543 13.950 1.00 79.44 95 GLU A CA 1
ATOM 741 C C . GLU A 1 95 ? 1.557 10.388 12.936 1.00 79.44 95 GLU A C 1
ATOM 743 O O . GLU A 1 95 ? 2.081 10.531 11.827 1.00 79.44 95 GLU A O 1
ATOM 748 N N . LYS A 1 96 ? 0.861 9.283 13.254 1.00 82.31 96 LYS A N 1
ATOM 749 C CA . LYS A 1 96 ? 0.747 8.122 12.356 1.00 82.31 96 LYS A CA 1
ATOM 750 C C . LYS A 1 96 ? 0.001 8.451 11.066 1.00 82.31 96 LYS A C 1
ATOM 752 O O . LYS A 1 96 ? 0.257 7.824 10.044 1.00 82.31 96 LYS A O 1
ATOM 757 N N . TYR A 1 97 ? -0.889 9.445 11.082 1.00 83.69 97 TYR A N 1
ATOM 758 C CA . TYR A 1 97 ? -1.588 9.886 9.874 1.00 83.69 97 TYR A CA 1
ATOM 759 C C . TYR A 1 97 ? -0.606 10.437 8.835 1.00 83.69 97 TYR A C 1
ATOM 761 O O . TYR A 1 97 ? -0.640 10.063 7.665 1.00 83.69 97 TYR A O 1
ATOM 769 N N . THR A 1 98 ? 0.312 11.296 9.279 1.00 83.69 98 THR A N 1
ATOM 770 C CA . THR A 1 98 ? 1.341 11.896 8.421 1.00 83.69 98 THR A CA 1
ATOM 771 C C . THR A 1 98 ? 2.303 10.836 7.890 1.00 83.69 98 THR A C 1
ATOM 773 O O . THR A 1 98 ? 2.730 10.902 6.736 1.00 83.69 98 THR A O 1
ATOM 776 N N . GLU A 1 99 ? 2.631 9.837 8.713 1.00 86.38 99 GLU A N 1
ATOM 777 C CA . GLU A 1 99 ? 3.459 8.706 8.299 1.00 86.38 99 GLU A CA 1
ATOM 778 C C . GLU A 1 99 ? 2.770 7.856 7.223 1.00 86.38 99 GLU A C 1
ATOM 780 O O . GLU A 1 99 ? 3.390 7.569 6.199 1.00 86.38 99 GLU A O 1
ATOM 785 N N . LEU A 1 100 ? 1.480 7.537 7.390 1.00 87.25 100 LEU A N 1
ATOM 786 C CA . LEU A 1 100 ? 0.686 6.842 6.368 1.00 87.25 100 LEU A CA 1
ATOM 787 C C . LEU A 1 100 ? 0.607 7.639 5.066 1.00 87.25 100 LEU A C 1
ATOM 789 O O . LEU A 1 100 ? 0.752 7.080 3.985 1.00 87.25 100 LEU A O 1
ATOM 793 N N . LEU A 1 101 ? 0.427 8.957 5.145 1.00 86.94 101 LEU A N 1
ATOM 794 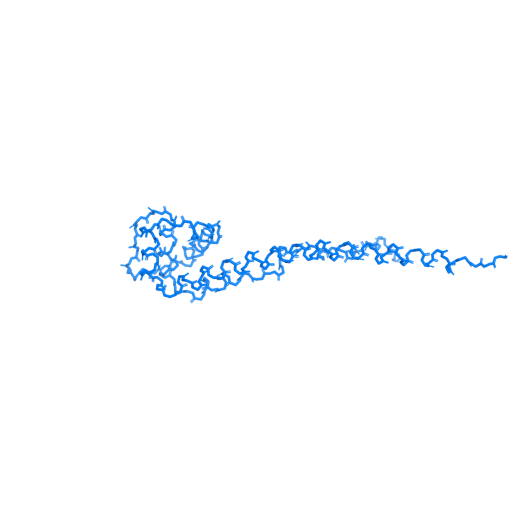C CA . LEU A 1 101 ? 0.395 9.804 3.954 1.00 86.94 101 LEU A CA 1
ATOM 795 C C . LEU A 1 101 ? 1.720 9.746 3.184 1.00 86.94 101 LEU A C 1
ATOM 797 O O . LEU A 1 101 ? 1.753 9.679 1.954 1.00 86.94 101 LEU A O 1
ATOM 801 N N . LYS A 1 102 ? 2.832 9.737 3.924 1.00 89.38 102 LYS A N 1
ATOM 802 C CA . LYS A 1 102 ? 4.171 9.604 3.356 1.00 89.38 102 LYS A CA 1
ATOM 803 C C . LYS A 1 102 ? 4.376 8.236 2.707 1.00 89.38 102 LYS A C 1
ATOM 805 O O . LYS A 1 102 ? 5.000 8.180 1.648 1.00 89.38 102 LYS A O 1
ATOM 810 N N . THR A 1 103 ? 3.872 7.153 3.305 1.00 89.12 103 THR A N 1
ATOM 811 C CA . THR A 1 103 ? 3.976 5.815 2.705 1.00 89.12 103 THR A CA 1
ATOM 812 C C . THR A 1 103 ? 3.116 5.681 1.454 1.00 89.12 103 THR A C 1
ATOM 814 O O . THR A 1 103 ? 3.617 5.143 0.477 1.00 89.12 103 THR A O 1
ATOM 817 N N . ILE A 1 104 ? 1.911 6.263 1.402 1.00 88.06 104 ILE A N 1
ATOM 818 C CA . ILE A 1 104 ? 1.082 6.287 0.178 1.00 88.06 104 ILE A CA 1
ATOM 819 C C . ILE A 1 104 ? 1.849 6.916 -0.994 1.00 88.06 104 ILE A C 1
ATOM 821 O O . ILE A 1 104 ? 1.964 6.304 -2.055 1.00 88.06 104 ILE A O 1
ATOM 825 N N . ASN A 1 105 ? 2.423 8.105 -0.791 1.00 88.75 105 ASN A N 1
ATOM 826 C CA . ASN A 1 105 ? 3.182 8.796 -1.838 1.00 88.75 105 ASN A CA 1
ATOM 827 C C . ASN A 1 105 ? 4.443 8.019 -2.247 1.00 88.75 105 ASN A C 1
ATOM 829 O O . ASN A 1 105 ? 4.800 7.961 -3.423 1.00 88.75 105 ASN A O 1
ATOM 833 N N . GLN A 1 106 ? 5.139 7.414 -1.279 1.00 88.12 106 GLN A N 1
ATOM 834 C CA . GLN A 1 106 ? 6.327 6.608 -1.555 1.00 88.12 106 GLN A CA 1
ATOM 835 C C . GLN A 1 106 ? 5.982 5.358 -2.376 1.00 88.12 106 GLN A C 1
ATOM 837 O O . GLN A 1 106 ? 6.727 5.006 -3.296 1.00 88.12 106 GLN A O 1
ATOM 842 N N . ASP A 1 107 ? 4.864 4.712 -2.063 1.00 87.88 107 ASP A N 1
ATOM 843 C CA . ASP A 1 107 ? 4.387 3.526 -2.763 1.00 87.88 107 ASP A CA 1
ATOM 844 C C . ASP A 1 107 ? 3.998 3.856 -4.202 1.00 87.88 107 ASP A C 1
ATOM 846 O O . ASP A 1 107 ? 4.395 3.134 -5.110 1.00 87.88 107 ASP A O 1
ATOM 850 N N . GLU A 1 108 ? 3.316 4.980 -4.435 1.00 88.12 108 GLU A N 1
ATOM 851 C CA . GLU A 1 108 ? 2.975 5.447 -5.784 1.00 88.12 108 GLU A CA 1
ATOM 852 C C . GLU A 1 108 ? 4.228 5.700 -6.638 1.00 88.12 108 GLU A C 1
ATOM 854 O O . GLU A 1 108 ? 4.331 5.226 -7.775 1.00 88.12 108 GLU A O 1
ATOM 859 N N . ILE A 1 109 ? 5.224 6.399 -6.081 1.00 87.56 109 ILE A N 1
ATOM 860 C CA . ILE A 1 109 ? 6.503 6.640 -6.763 1.00 87.56 109 ILE A CA 1
ATOM 861 C C . ILE A 1 109 ? 7.196 5.311 -7.069 1.00 87.56 109 ILE A C 1
ATOM 863 O O . ILE A 1 109 ? 7.713 5.122 -8.173 1.00 87.56 109 ILE A O 1
ATOM 867 N N . THR A 1 110 ? 7.206 4.382 -6.114 1.00 86.94 110 THR A N 1
ATOM 868 C CA . THR A 1 110 ? 7.873 3.087 -6.275 1.00 86.94 110 THR A CA 1
ATOM 869 C C . THR A 1 110 ? 7.165 2.228 -7.318 1.00 86.94 110 THR A C 1
ATOM 871 O O . THR A 1 110 ? 7.823 1.674 -8.194 1.00 86.94 110 THR A O 1
ATOM 874 N N . GLU A 1 111 ? 5.836 2.171 -7.298 1.00 86.12 111 GLU A N 1
ATOM 875 C CA . GLU A 1 111 ? 5.026 1.445 -8.275 1.00 86.12 111 GLU A CA 1
ATOM 876 C C . GLU A 1 111 ? 5.261 1.979 -9.696 1.00 86.12 111 GLU A C 1
ATOM 878 O O . GLU A 1 111 ? 5.525 1.207 -10.623 1.00 86.12 111 GLU A O 1
ATOM 883 N N . ASN A 1 112 ? 5.247 3.302 -9.870 1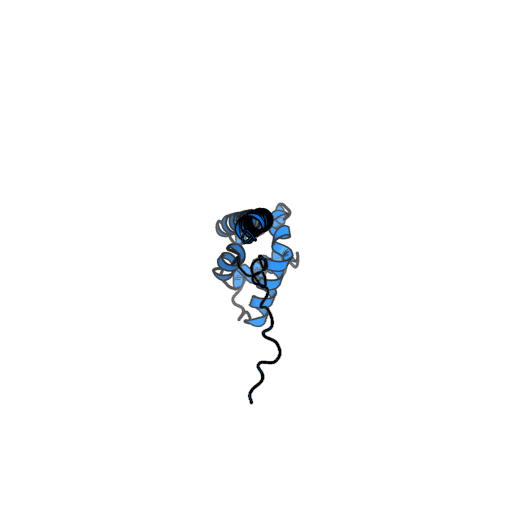.00 86.38 112 ASN A N 1
ATOM 884 C CA . ASN A 1 112 ? 5.535 3.945 -11.152 1.00 86.38 112 ASN A CA 1
ATOM 885 C C . ASN A 1 112 ? 6.993 3.736 -11.587 1.00 86.38 112 ASN A C 1
ATOM 887 O O . ASN A 1 112 ? 7.267 3.533 -12.774 1.00 86.38 112 ASN A O 1
ATOM 891 N N . THR A 1 113 ? 7.933 3.709 -10.640 1.00 87.44 113 THR A N 1
ATOM 892 C CA . THR A 1 113 ? 9.343 3.392 -10.905 1.00 87.44 113 THR A CA 1
ATOM 893 C C . THR A 1 113 ? 9.499 1.946 -11.364 1.00 87.44 113 THR A C 1
ATOM 895 O O . THR A 1 113 ? 10.149 1.700 -12.374 1.00 87.44 113 THR A O 1
ATOM 898 N N . ILE A 1 114 ? 8.861 0.981 -10.698 1.00 84.19 114 ILE A N 1
ATOM 899 C CA . ILE A 1 114 ? 8.892 -0.434 -11.091 1.00 84.19 114 ILE A CA 1
ATOM 900 C C . ILE A 1 114 ? 8.267 -0.607 -12.478 1.00 84.19 114 ILE A C 1
ATOM 902 O O . ILE A 1 114 ? 8.864 -1.253 -13.339 1.00 84.19 114 ILE A O 1
ATOM 906 N N . LYS A 1 115 ? 7.103 0.006 -12.733 1.00 83.88 115 LYS A N 1
ATOM 907 C CA . LYS A 1 115 ? 6.443 -0.031 -14.048 1.00 83.88 115 LYS A CA 1
ATOM 908 C C . LYS A 1 115 ? 7.344 0.539 -15.143 1.00 83.88 115 LYS A C 1
ATOM 910 O O . LYS A 1 115 ? 7.623 -0.152 -16.120 1.00 83.88 115 LYS A O 1
ATOM 915 N N . SER A 1 116 ? 7.849 1.758 -14.977 1.00 85.19 116 SER A N 1
ATOM 916 C CA . SER A 1 116 ? 8.709 2.407 -15.979 1.00 85.19 116 SER A CA 1
ATOM 917 C C . SER A 1 116 ? 10.035 1.666 -16.189 1.00 85.19 116 SER A C 1
ATOM 919 O O . SER A 1 116 ? 10.452 1.450 -17.327 1.00 85.19 116 SER A O 1
ATOM 921 N N . THR A 1 117 ? 10.658 1.184 -15.113 1.00 85.25 117 THR A N 1
ATOM 922 C CA . THR A 1 117 ? 11.896 0.398 -15.173 1.00 85.25 117 THR A CA 1
ATOM 923 C C . THR A 1 117 ? 11.669 -0.949 -15.862 1.00 85.25 117 THR A C 1
ATOM 925 O O . THR A 1 117 ? 12.504 -1.380 -16.654 1.00 85.25 117 THR A O 1
ATOM 928 N N . SER A 1 118 ? 10.521 -1.601 -15.640 1.00 81.62 118 SER A N 1
ATOM 929 C CA . SER A 1 118 ? 10.178 -2.846 -16.338 1.00 81.62 118 SER A CA 1
ATOM 930 C C . SER A 1 118 ? 10.086 -2.645 -17.855 1.00 81.62 118 SER A C 1
ATOM 932 O O . SER A 1 118 ? 10.618 -3.457 -18.608 1.00 81.62 118 SER A O 1
ATOM 934 N N . VAL A 1 119 ? 9.518 -1.521 -18.312 1.00 85.38 119 VAL A N 1
ATOM 935 C CA . VAL A 1 119 ? 9.480 -1.146 -19.736 1.00 85.38 119 VAL A CA 1
ATOM 936 C C . VAL A 1 119 ? 10.890 -0.910 -20.275 1.00 85.38 119 VAL A C 1
ATOM 938 O O . VAL A 1 119 ? 11.228 -1.407 -21.350 1.00 85.38 119 VAL A O 1
ATOM 941 N N . LEU A 1 120 ? 11.733 -0.197 -19.524 1.00 88.00 120 LEU A N 1
ATOM 942 C CA . LEU A 1 120 ? 13.124 0.041 -19.907 1.00 88.00 120 LEU A CA 1
ATOM 943 C C . LEU A 1 120 ? 13.899 -1.276 -20.073 1.00 88.00 120 LEU A C 1
ATOM 945 O O . LEU A 1 120 ? 14.566 -1.472 -21.091 1.00 88.00 120 LEU A O 1
ATOM 949 N N . TYR A 1 121 ? 13.772 -2.206 -19.123 1.00 85.75 121 TYR A N 1
ATOM 950 C CA . TYR A 1 121 ? 14.415 -3.517 -19.216 1.00 85.75 121 TYR A CA 1
ATOM 951 C C . TYR A 1 121 ? 13.885 -4.355 -20.383 1.00 85.75 121 TYR A C 1
ATOM 953 O O . TYR A 1 121 ? 14.687 -5.028 -21.028 1.00 85.75 121 TYR A O 1
ATOM 961 N N . SER A 1 122 ? 12.593 -4.270 -20.727 1.00 83.81 122 SER A N 1
ATOM 962 C CA . SER A 1 122 ? 12.051 -4.901 -21.944 1.00 83.81 122 SER A CA 1
ATOM 963 C C . SER A 1 122 ? 12.777 -4.437 -23.203 1.00 83.81 122 SER A C 1
ATOM 965 O O . SER A 1 122 ? 13.132 -5.250 -24.054 1.00 83.81 122 SER A O 1
ATOM 967 N N . ILE A 1 123 ? 13.020 -3.129 -23.324 1.00 89.25 123 ILE A N 1
ATOM 968 C CA . ILE A 1 123 ? 13.701 -2.545 -24.485 1.00 89.25 123 ILE A CA 1
ATOM 969 C C . ILE A 1 123 ? 15.156 -3.017 -24.533 1.00 89.25 123 ILE A C 1
ATOM 971 O O . ILE A 1 123 ? 15.617 -3.482 -25.576 1.00 89.25 123 ILE A O 1
ATOM 975 N N . ILE A 1 124 ? 15.869 -2.951 -23.404 1.00 90.31 124 ILE A N 1
ATOM 976 C CA . ILE A 1 124 ? 17.262 -3.414 -23.304 1.00 90.31 124 ILE A CA 1
ATOM 977 C C . ILE A 1 124 ? 17.361 -4.893 -23.695 1.00 90.31 124 ILE A C 1
ATOM 979 O O . ILE A 1 124 ? 18.208 -5.267 -24.503 1.00 90.31 124 ILE A O 1
ATOM 983 N N . LEU A 1 125 ? 16.461 -5.728 -23.178 1.00 87.06 125 LEU A N 1
ATOM 984 C CA . LEU A 1 125 ? 16.411 -7.158 -23.459 1.00 87.06 125 LEU A CA 1
ATOM 985 C C . LEU A 1 125 ? 16.187 -7.451 -24.949 1.00 87.06 125 LEU A C 1
ATOM 987 O O . LEU A 1 125 ? 16.889 -8.288 -25.521 1.00 87.06 125 LEU A O 1
ATOM 991 N N . LEU A 1 126 ? 15.268 -6.732 -25.601 1.00 87.19 126 LEU A N 1
ATOM 992 C CA . LEU A 1 126 ? 15.046 -6.838 -27.046 1.00 87.19 126 LEU A CA 1
ATOM 993 C C . LEU A 1 126 ? 16.298 -6.451 -27.844 1.00 87.19 126 LEU A C 1
ATOM 995 O O . LEU A 1 126 ? 16.670 -7.158 -28.782 1.00 87.19 126 LEU A O 1
ATOM 999 N N . LEU A 1 127 ? 16.983 -5.373 -27.452 1.00 89.50 127 LEU A N 1
ATOM 1000 C CA . LEU A 1 127 ? 18.235 -4.947 -28.085 1.00 89.50 127 LEU A CA 1
ATOM 1001 C C . LEU A 1 127 ? 19.358 -5.974 -27.892 1.00 89.50 127 LEU A C 1
ATOM 1003 O O . LEU A 1 127 ? 20.117 -6.234 -28.831 1.00 89.50 127 LEU A O 1
ATOM 1007 N N . CYS A 1 128 ? 19.452 -6.593 -26.712 1.00 88.38 128 CYS A N 1
ATOM 1008 C CA . CYS A 1 128 ? 20.397 -7.674 -26.441 1.00 88.38 128 CYS A CA 1
ATOM 1009 C C . CYS A 1 128 ? 20.131 -8.880 -27.347 1.00 88.38 128 CYS A C 1
ATOM 1011 O O . CYS A 1 128 ? 21.054 -9.356 -28.007 1.00 88.38 128 CYS A O 1
ATOM 1013 N N . ILE A 1 129 ? 18.878 -9.339 -27.442 1.00 87.50 129 ILE A N 1
ATOM 1014 C CA . ILE A 1 129 ? 18.498 -10.465 -28.307 1.00 87.50 129 ILE A CA 1
ATOM 1015 C C . ILE A 1 129 ? 18.789 -10.139 -29.774 1.00 87.50 129 ILE A C 1
ATOM 1017 O O . ILE A 1 129 ? 19.399 -10.949 -30.469 1.00 87.50 129 ILE A O 1
ATOM 1021 N N . PHE A 1 130 ? 18.426 -8.944 -30.242 1.00 88.12 130 PHE A N 1
ATOM 1022 C CA . PHE A 1 130 ? 18.697 -8.505 -31.611 1.00 88.12 130 PHE A CA 1
ATOM 1023 C C . PHE A 1 130 ? 20.200 -8.480 -31.929 1.00 88.12 130 PHE A C 1
ATOM 1025 O O . PHE A 1 130 ? 20.640 -8.963 -32.976 1.00 88.12 130 PHE A O 1
ATOM 1032 N N . SER A 1 131 ? 21.008 -7.960 -31.004 1.00 87.50 131 SER A N 1
ATOM 1033 C CA . SER A 1 131 ? 22.466 -7.911 -31.150 1.00 87.50 131 SER A CA 1
ATOM 1034 C C . SER A 1 131 ? 23.078 -9.314 -31.176 1.00 87.50 131 SER A C 1
ATOM 1036 O O . SER A 1 131 ? 23.912 -9.606 -32.036 1.00 87.50 131 SER A O 1
ATOM 1038 N N . LEU A 1 132 ? 22.619 -10.209 -30.295 1.00 84.06 132 LEU A N 1
ATOM 1039 C CA . LEU A 1 132 ? 23.038 -11.613 -30.256 1.00 84.06 132 LEU A CA 1
ATOM 1040 C C . LEU A 1 132 ? 22.662 -12.354 -31.544 1.00 84.06 132 LEU A C 1
ATOM 1042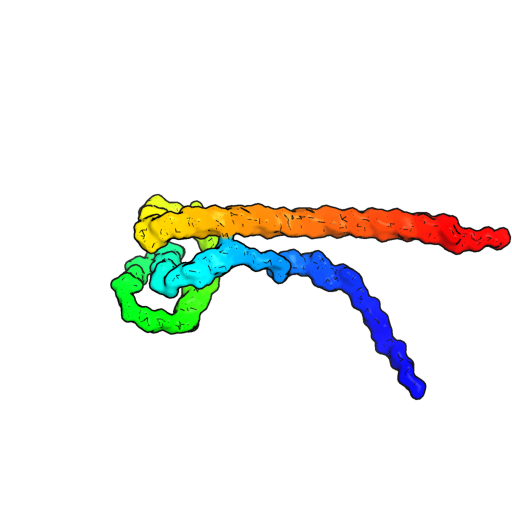 O O . LEU A 1 132 ? 23.507 -13.037 -32.118 1.00 84.06 132 LEU A O 1
ATOM 1046 N N . GLN A 1 133 ? 21.439 -12.169 -32.050 1.00 80.31 133 GLN A N 1
ATOM 1047 C CA . GLN A 1 133 ? 20.992 -12.745 -33.323 1.00 80.31 133 GLN A CA 1
ATOM 1048 C C . GLN A 1 133 ? 21.868 -12.278 -34.494 1.00 80.31 133 GLN A C 1
ATOM 1050 O O . GLN A 1 133 ? 22.242 -13.081 -35.352 1.00 80.31 133 GLN A O 1
ATOM 1055 N N . LYS A 1 134 ? 22.250 -10.994 -34.522 1.00 76.38 134 LYS A N 1
ATOM 1056 C CA . LYS A 1 134 ? 23.125 -10.435 -35.563 1.00 76.38 134 LYS A CA 1
ATOM 1057 C C . LYS A 1 134 ? 24.536 -11.033 -35.520 1.00 76.38 134 LYS A C 1
ATOM 1059 O O . LYS A 1 134 ? 25.102 -11.302 -36.579 1.00 76.38 134 LYS A O 1
ATOM 1064 N N . THR A 1 135 ? 25.092 -11.266 -34.332 1.00 71.06 135 THR A N 1
ATOM 1065 C CA . THR A 1 135 ? 26.411 -11.903 -34.162 1.00 71.06 135 THR A CA 1
ATOM 1066 C C . THR A 1 135 ? 26.368 -13.395 -34.485 1.00 71.06 135 THR A C 1
ATOM 1068 O O . THR A 1 135 ? 27.227 -13.880 -35.218 1.00 71.06 135 THR A O 1
ATOM 1071 N N . ALA A 1 136 ? 25.337 -14.114 -34.033 1.00 61.81 136 ALA A N 1
ATOM 1072 C CA . A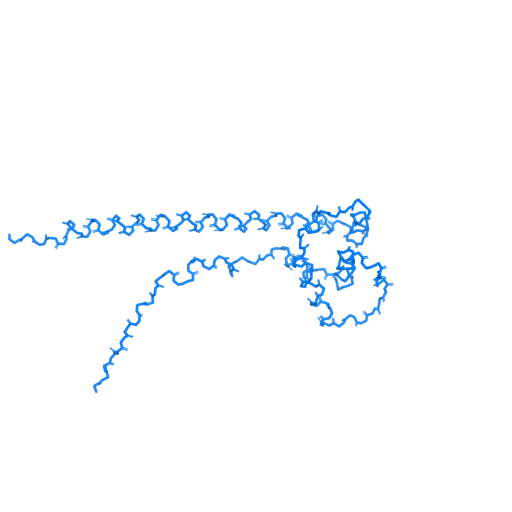LA A 1 136 ? 25.146 -15.526 -34.355 1.00 61.81 136 ALA A CA 1
ATOM 1073 C C . ALA A 1 136 ? 25.038 -15.746 -35.872 1.00 61.81 136 ALA A C 1
ATOM 1075 O O . ALA A 1 136 ? 25.702 -16.624 -36.412 1.00 61.81 136 ALA A O 1
ATOM 1076 N N . ARG A 1 137 ? 24.300 -14.890 -36.593 1.00 59.56 137 ARG A N 1
ATOM 1077 C CA . ARG A 1 137 ? 24.194 -14.968 -38.061 1.00 59.56 137 ARG A CA 1
ATOM 1078 C C . ARG A 1 137 ? 25.528 -14.732 -38.781 1.00 59.56 137 ARG A C 1
ATOM 1080 O O . ARG A 1 137 ? 25.732 -15.296 -39.847 1.00 59.56 137 ARG A O 1
ATOM 1087 N N . LYS A 1 138 ? 26.425 -13.913 -38.218 1.00 57.22 138 LYS A N 1
ATOM 1088 C CA . LYS A 1 138 ? 27.755 -13.637 -38.790 1.00 57.22 138 LYS A CA 1
ATOM 1089 C C . LYS A 1 138 ? 28.780 -14.739 -38.498 1.00 57.22 138 LYS A C 1
ATOM 1091 O O . LYS A 1 138 ? 29.590 -15.024 -39.368 1.00 57.22 138 LYS A O 1
ATOM 1096 N N . ASN A 1 139 ? 28.720 -15.365 -37.321 1.00 58.47 139 ASN A N 1
ATOM 1097 C CA . ASN A 1 139 ? 29.647 -16.435 -36.920 1.00 58.47 139 ASN A CA 1
ATOM 1098 C C . ASN A 1 139 ? 29.160 -17.854 -37.273 1.00 58.47 139 ASN A C 1
ATOM 1100 O O . ASN A 1 139 ? 29.944 -18.792 -37.203 1.00 58.47 139 ASN A O 1
ATOM 1104 N N . SER A 1 140 ? 27.886 -18.034 -37.641 1.00 51.72 140 SER A N 1
ATOM 1105 C CA . SER A 1 140 ? 27.303 -19.334 -38.020 1.00 51.72 140 SER A CA 1
ATOM 1106 C C . SER A 1 140 ? 27.424 -19.659 -39.515 1.00 51.72 140 SER A C 1
ATOM 1108 O O . SER A 1 140 ? 26.949 -20.710 -39.948 1.00 51.72 140 SER A O 1
ATOM 1110 N N . ILE A 1 141 ? 28.030 -18.783 -40.320 1.00 54.00 141 ILE A N 1
ATOM 1111 C CA . ILE A 1 141 ? 28.379 -19.116 -41.703 1.00 54.00 141 ILE A CA 1
ATOM 1112 C C . ILE A 1 141 ? 29.684 -19.904 -41.631 1.00 54.00 141 ILE A C 1
ATOM 1114 O O . ILE A 1 141 ? 30.762 -19.326 -41.520 1.00 54.00 141 ILE A O 1
ATOM 1118 N N . VAL A 1 142 ? 29.576 -21.233 -41.651 1.00 50.28 142 VAL A N 1
ATOM 1119 C CA . VAL A 1 142 ? 30.713 -22.084 -42.011 1.00 50.28 142 VAL A CA 1
ATOM 1120 C C . VAL A 1 142 ? 31.109 -21.667 -43.430 1.00 50.28 142 VAL A C 1
ATOM 1122 O O . VAL A 1 142 ? 30.241 -21.707 -44.306 1.00 50.28 142 VAL A O 1
ATOM 1125 N N . PRO A 1 143 ? 32.347 -21.205 -43.680 1.00 55.88 143 PRO A N 1
ATOM 1126 C CA . PRO A 1 143 ? 32.780 -20.964 -45.045 1.00 55.88 143 PRO A CA 1
ATOM 1127 C C . PRO A 1 143 ? 32.783 -22.320 -45.757 1.00 55.88 143 PRO A C 1
ATOM 1129 O O . PRO A 1 143 ? 33.480 -23.240 -45.328 1.00 55.88 143 PRO A O 1
ATOM 1132 N N . SER A 1 144 ? 31.934 -22.456 -46.776 1.00 54.50 144 SER A N 1
ATOM 1133 C CA . SER A 1 144 ? 31.998 -23.547 -47.754 1.00 54.50 144 SER A CA 1
ATOM 1134 C C . SER A 1 144 ? 33.176 -23.342 -48.691 1.00 54.50 144 SER A C 1
ATOM 1136 O O . SER A 1 144 ? 33.309 -22.183 -49.153 1.00 54.50 144 SER A O 1
#

Sequence (144 aa):
FFLINSSQLINPFTGVFSSGKLYESKFEKSLNDLNASVIINLASILQNDFNLHLKDQNISFTELNSAKALIVANKENLLKLNDANLNRAKEVLGEKYTELLKTINQDEITENTIKSTSVLYSIILLLCIFSLQKTARKNSIVPS

pLDDT: mean 76.02, std 13.99, range [32.06, 90.31]